Protein AF-A0A381VLZ9-F1 (afdb_monomer_lite)

Radius of gyration: 12.13 Å; chains: 1; bounding box: 26×18×35 Å

pLDDT: mean 92.56, std 7.88, range [56.06, 98.31]

Foldseek 3Di:
DKADPVRHAFADQDDDDDDDDDDDGDDPQHGNVRHHDDDDDIDDDDDDDDD

Organism: NCBI:txid408172

Sequence (51 aa):
MVHDLADRKVKTLVSSEKDAGFHSIRWDATNDFGESVSAGMYFYTIQVGEF

Structure (mmCIF, N/CA/C/O backbone):
data_AF-A0A381VLZ9-F1
#
_entry.id   AF-A0A381VLZ9-F1
#
loop_
_atom_site.group_PDB
_atom_site.id
_atom_site.type_symbol
_atom_site.label_atom_id
_atom_site.label_alt_id
_atom_site.label_comp_id
_atom_site.label_asym_id
_atom_site.label_entity_id
_atom_site.label_seq_id
_atom_site.pdbx_PDB_ins_code
_atom_site.Cartn_x
_atom_site.Cartn_y
_atom_site.Cartn_z
_atom_site.occupancy
_atom_site.B_iso_or_equiv
_atom_site.auth_seq_id
_atom_site.auth_comp_id
_atom_site.auth_asym_id
_atom_site.auth_atom_id
_atom_site.pdbx_PDB_model_num
ATOM 1 N N . MET A 1 1 ? -0.886 1.718 -5.981 1.00 94.44 1 MET A N 1
ATOM 2 C CA . MET A 1 1 ? -1.635 2.286 -4.838 1.00 94.44 1 MET A CA 1
ATOM 3 C C . MET A 1 1 ? -2.173 1.147 -3.986 1.00 94.44 1 MET A C 1
ATOM 5 O O . MET A 1 1 ? -2.373 0.071 -4.530 1.00 94.44 1 MET A O 1
ATOM 9 N N . VAL A 1 2 ? -2.353 1.353 -2.683 1.00 97.19 2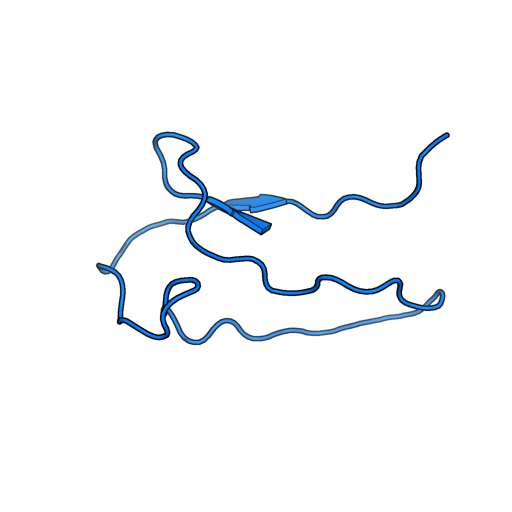 VAL A N 1
ATOM 10 C CA . VAL A 1 2 ? -2.972 0.402 -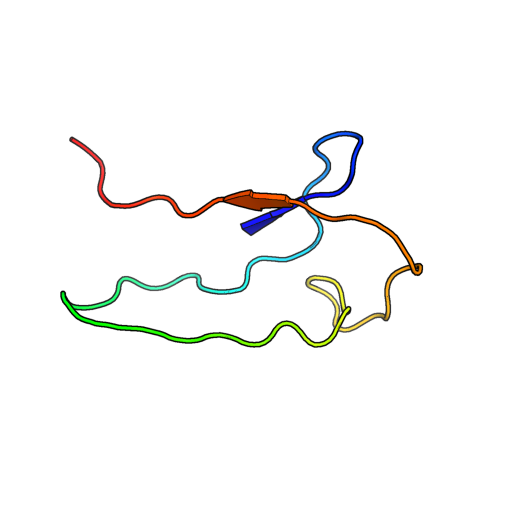1.744 1.00 97.19 2 VAL A CA 1
ATOM 11 C C . VAL A 1 2 ? -4.337 0.945 -1.329 1.00 97.19 2 VAL A C 1
ATOM 13 O O . VAL A 1 2 ? -4.433 2.133 -1.022 1.00 97.19 2 VAL A O 1
ATOM 16 N N . HIS A 1 3 ? -5.358 0.092 -1.315 1.00 97.44 3 HIS A N 1
ATOM 17 C CA . HIS A 1 3 ? -6.754 0.418 -1.023 1.00 97.44 3 HIS A CA 1
ATOM 18 C C . HIS A 1 3 ? -7.314 -0.519 0.049 1.00 97.44 3 HIS A C 1
ATOM 20 O O . HIS A 1 3 ? -6.920 -1.686 0.126 1.00 97.44 3 HIS A O 1
ATOM 26 N N . ASP A 1 4 ? -8.225 -0.016 0.879 1.00 96.44 4 ASP A N 1
ATOM 27 C CA . ASP A 1 4 ? -8.984 -0.854 1.810 1.00 96.44 4 ASP A CA 1
ATOM 28 C C . ASP A 1 4 ? -10.185 -1.539 1.130 1.00 96.44 4 ASP A C 1
ATOM 30 O O . ASP A 1 4 ? -10.427 -1.384 -0.067 1.00 96.44 4 ASP A O 1
ATOM 34 N N . LEU A 1 5 ? -10.952 -2.320 1.897 1.00 95.31 5 LEU A N 1
ATOM 35 C CA . LEU A 1 5 ? -12.126 -3.046 1.392 1.00 95.31 5 LEU A CA 1
ATOM 36 C C . LEU A 1 5 ? -13.255 -2.136 0.876 1.00 95.31 5 LEU A C 1
ATOM 38 O O . LEU A 1 5 ? -14.134 -2.614 0.165 1.00 95.31 5 LEU A O 1
ATOM 42 N N . ALA A 1 6 ? -13.251 -0.855 1.247 1.00 95.06 6 ALA A N 1
ATOM 43 C CA . ALA A 1 6 ? -14.201 0.148 0.776 1.00 95.06 6 ALA A CA 1
ATOM 44 C C . ALA A 1 6 ? -13.645 0.956 -0.414 1.00 95.06 6 ALA A C 1
ATOM 46 O O . ALA A 1 6 ? -14.173 2.022 -0.723 1.00 95.06 6 ALA A O 1
ATOM 47 N N . ASP A 1 7 ? -12.572 0.466 -1.047 1.00 93.25 7 ASP A N 1
ATOM 48 C CA . ASP A 1 7 ? -11.846 1.101 -2.152 1.00 93.25 7 ASP A CA 1
ATOM 49 C C . ASP A 1 7 ? -11.246 2.479 -1.805 1.00 93.25 7 ASP A C 1
ATOM 51 O O . ASP A 1 7 ? -10.875 3.280 -2.667 1.00 93.25 7 ASP A O 1
ATOM 55 N N . ARG A 1 8 ? -11.090 2.780 -0.510 1.00 94.62 8 ARG A N 1
ATOM 56 C CA . ARG A 1 8 ? -10.464 4.033 -0.080 1.00 94.62 8 ARG A CA 1
ATOM 57 C C . ARG A 1 8 ? -8.954 3.907 -0.204 1.00 94.62 8 ARG A C 1
ATOM 59 O O . ARG A 1 8 ? -8.357 2.966 0.322 1.00 94.62 8 ARG A O 1
ATOM 66 N N . LYS A 1 9 ? -8.322 4.884 -0.861 1.00 96.06 9 LYS A N 1
ATOM 67 C CA . LYS A 1 9 ? -6.861 4.951 -0.997 1.00 96.06 9 LYS A CA 1
ATOM 68 C C . LYS A 1 9 ? -6.200 5.076 0.38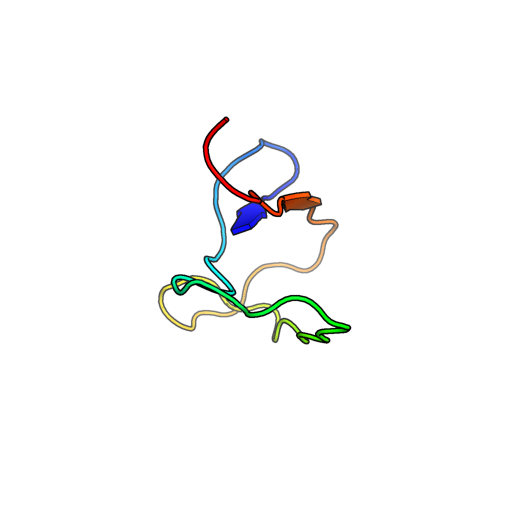1 1.00 96.06 9 LYS A C 1
ATOM 70 O O . LYS A 1 9 ? -6.485 6.011 1.124 1.00 96.06 9 LYS A O 1
ATOM 75 N N . VAL A 1 10 ? -5.269 4.172 0.671 1.00 97.81 10 VAL A N 1
ATOM 76 C CA . VAL A 1 10 ? -4.485 4.119 1.915 1.00 97.81 10 VAL A CA 1
ATOM 77 C C . VAL A 1 10 ? -3.071 4.661 1.713 1.00 97.81 10 VAL A C 1
ATOM 79 O O . VAL A 1 10 ? -2.612 5.487 2.501 1.00 97.81 10 VAL A O 1
ATOM 82 N N . LYS A 1 11 ? -2.369 4.189 0.672 1.00 97.69 11 LYS A N 1
ATOM 83 C CA . LYS A 1 11 ? -0.980 4.587 0.395 1.00 97.69 11 LYS A CA 1
ATOM 84 C C . LYS A 1 11 ? -0.626 4.549 -1.085 1.00 97.69 11 LYS A C 1
ATOM 86 O O . LYS A 1 11 ? -1.049 3.663 -1.834 1.00 97.69 11 LYS A O 1
ATOM 91 N N . THR A 1 12 ? 0.236 5.464 -1.498 1.00 96.25 12 THR A N 1
ATOM 92 C CA . THR A 1 12 ? 0.925 5.430 -2.787 1.00 96.25 12 THR A CA 1
ATOM 93 C C . THR A 1 12 ? 2.322 4.842 -2.586 1.00 96.25 12 THR A C 1
ATOM 95 O O . THR A 1 12 ? 3.189 5.478 -2.002 1.00 96.25 12 THR A O 1
ATOM 98 N N . LEU A 1 13 ? 2.549 3.602 -3.039 1.00 94.62 13 LEU A N 1
ATOM 99 C CA . LEU A 1 13 ? 3.844 2.920 -2.860 1.00 94.62 13 LEU A CA 1
ATOM 100 C C . LEU A 1 13 ? 4.923 3.380 -3.850 1.00 94.62 13 LEU A C 1
ATOM 102 O O . LEU A 1 13 ? 6.103 3.379 -3.520 1.00 94.62 13 LEU A O 1
ATOM 106 N N . VAL A 1 14 ? 4.520 3.742 -5.068 1.00 92.38 14 VAL A N 1
ATOM 107 C CA . VAL A 1 14 ? 5.398 4.236 -6.135 1.00 92.38 14 VAL A CA 1
ATOM 108 C C . VAL A 1 14 ? 4.673 5.368 -6.838 1.00 92.38 14 VAL A C 1
ATOM 110 O O . VAL A 1 14 ? 3.502 5.213 -7.184 1.00 92.38 14 VAL A O 1
ATOM 1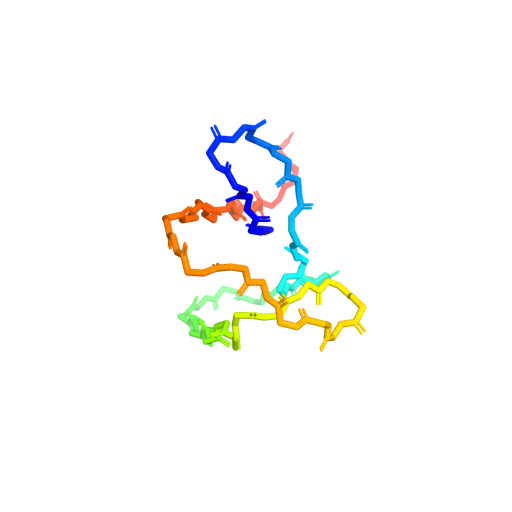13 N N . SER A 1 15 ? 5.367 6.484 -7.041 1.00 88.50 15 SER A N 1
ATOM 114 C CA . SER A 1 15 ? 4.871 7.667 -7.753 1.00 88.50 15 SER A CA 1
ATOM 115 C C . SER A 1 15 ? 5.711 8.024 -8.986 1.00 88.50 15 SER A C 1
ATOM 117 O O . SER A 1 15 ? 5.456 9.044 -9.617 1.00 88.50 15 SER A O 1
ATOM 119 N N . SER A 1 16 ? 6.711 7.205 -9.326 1.00 87.25 16 SER A N 1
ATOM 120 C CA . SER A 1 16 ? 7.597 7.396 -10.477 1.00 87.25 16 SER A CA 1
ATOM 121 C C . SER A 1 16 ? 7.418 6.277 -11.499 1.00 87.25 16 SER A C 1
ATOM 123 O O . SER A 1 16 ? 7.066 5.152 -11.136 1.00 87.25 16 SER A O 1
ATOM 125 N N . GLU A 1 17 ? 7.774 6.548 -12.751 1.00 86.56 17 GLU A N 1
ATOM 126 C CA . GLU A 1 17 ? 7.957 5.497 -13.749 1.00 86.56 17 GLU A CA 1
ATOM 127 C C . GLU A 1 17 ? 9.042 4.500 -13.311 1.00 86.56 17 GLU A C 1
ATOM 129 O O . GLU A 1 17 ? 9.925 4.804 -12.492 1.00 86.56 17 GLU A O 1
ATOM 134 N N . LYS A 1 18 ? 8.926 3.275 -13.821 1.00 89.06 18 LYS A N 1
ATOM 135 C CA . LYS A 1 18 ? 9.864 2.178 -13.595 1.00 89.06 18 LYS A CA 1
ATOM 136 C C . LYS A 1 18 ? 10.175 1.530 -14.933 1.00 89.06 18 LYS A C 1
ATOM 138 O O . LYS A 1 18 ? 9.257 1.239 -15.696 1.00 89.06 18 LYS A O 1
ATOM 143 N N . ASP A 1 19 ? 11.455 1.273 -15.172 1.00 90.06 19 ASP A N 1
ATOM 144 C CA . ASP A 1 19 ? 11.899 0.543 -16.355 1.00 90.06 19 ASP A CA 1
ATOM 145 C C . ASP A 1 19 ? 11.327 -0.878 -16.379 1.00 90.06 19 ASP A C 1
ATOM 147 O O . ASP A 1 19 ? 10.992 -1.464 -15.341 1.00 90.06 19 ASP A O 1
ATOM 151 N N . ALA A 1 20 ? 11.260 -1.456 -17.578 1.00 90.25 20 ALA A N 1
ATOM 152 C CA . ALA A 1 20 ? 10.853 -2.840 -17.755 1.00 90.25 20 ALA A CA 1
ATOM 153 C C . ALA A 1 20 ? 11.769 -3.785 -16.961 1.00 90.25 20 ALA A C 1
ATOM 155 O O . ALA A 1 20 ? 12.995 -3.713 -17.039 1.00 90.25 20 ALA A O 1
ATOM 156 N N . GLY A 1 21 ? 11.163 -4.695 -16.203 1.00 92.56 21 GLY A N 1
ATOM 157 C CA . GLY A 1 21 ? 11.889 -5.642 -15.369 1.00 92.56 21 GLY A CA 1
ATOM 158 C C . GLY A 1 21 ? 11.094 -6.061 -14.141 1.00 92.56 21 GLY A C 1
ATOM 159 O O . GLY A 1 21 ? 9.955 -5.641 -13.932 1.00 92.56 21 GLY A O 1
ATOM 160 N N . PHE A 1 22 ? 11.709 -6.912 -13.324 1.00 93.25 22 PHE A N 1
ATOM 161 C CA . PHE A 1 22 ? 11.126 -7.348 -12.062 1.00 93.25 22 PHE A CA 1
ATOM 162 C C . PHE A 1 22 ? 11.399 -6.324 -10.963 1.00 93.25 22 PHE A C 1
ATOM 164 O O . PHE A 1 22 ? 12.545 -5.956 -10.717 1.00 93.25 22 PHE A O 1
ATOM 171 N N . HIS A 1 23 ? 10.342 -5.930 -10.256 1.00 91.56 23 HIS A N 1
ATOM 172 C CA . HIS A 1 23 ? 10.409 -5.020 -9.116 1.00 91.56 23 HIS A CA 1
ATOM 173 C C . HIS A 1 23 ? 9.709 -5.654 -7.915 1.00 91.56 23 HIS A C 1
ATOM 175 O O . HIS A 1 23 ? 8.689 -6.323 -8.068 1.00 91.56 23 HIS A O 1
ATOM 181 N N . SER A 1 24 ? 10.247 -5.435 -6.715 1.00 93.25 24 SER A N 1
ATOM 182 C CA . SER A 1 24 ? 9.658 -5.908 -5.460 1.00 93.25 24 SER A CA 1
ATOM 183 C C . SER A 1 24 ? 9.547 -4.754 -4.478 1.00 93.25 24 SER A C 1
ATOM 185 O O . SER A 1 24 ? 10.489 -3.980 -4.309 1.00 93.25 24 SER A O 1
ATOM 187 N N . ILE A 1 25 ? 8.383 -4.629 -3.844 1.00 92.69 25 ILE A N 1
ATOM 188 C CA . ILE A 1 25 ? 8.093 -3.572 -2.878 1.00 92.69 25 ILE A CA 1
ATOM 189 C C . ILE A 1 25 ? 7.389 -4.196 -1.687 1.00 92.69 25 ILE A C 1
ATOM 191 O O . ILE A 1 25 ? 6.375 -4.878 -1.834 1.00 92.69 25 ILE A O 1
ATOM 195 N N . ARG A 1 26 ? 7.917 -3.924 -0.494 1.00 95.19 26 ARG A N 1
ATOM 196 C CA . ARG A 1 26 ? 7.284 -4.288 0.768 1.00 95.19 26 ARG A CA 1
ATOM 197 C C . ARG A 1 26 ? 6.607 -3.060 1.354 1.00 95.19 26 ARG A C 1
ATOM 199 O O . ARG A 1 26 ? 7.266 -2.066 1.638 1.00 95.19 26 ARG A O 1
ATOM 206 N N . TRP A 1 27 ? 5.303 -3.157 1.561 1.00 96.56 27 TRP A N 1
ATOM 207 C CA . TRP A 1 27 ? 4.571 -2.175 2.344 1.00 96.56 27 TRP A CA 1
ATOM 208 C C . TRP A 1 27 ? 4.733 -2.461 3.844 1.00 96.56 27 TRP A C 1
ATOM 210 O O . TRP A 1 27 ? 4.730 -3.613 4.277 1.00 96.56 27 TRP A O 1
ATOM 220 N N . ASP A 1 28 ? 4.894 -1.400 4.622 1.00 97.06 28 ASP A N 1
ATOM 221 C CA . ASP A 1 28 ? 5.151 -1.369 6.063 1.00 97.06 28 ASP A CA 1
ATOM 222 C C . ASP A 1 28 ? 3.879 -1.211 6.915 1.00 97.06 28 ASP A C 1
ATOM 224 O O . ASP A 1 28 ? 3.976 -0.990 8.117 1.00 97.06 28 ASP A O 1
ATOM 228 N N . ALA A 1 29 ? 2.695 -1.335 6.306 1.00 97.38 29 ALA A N 1
ATOM 229 C CA . ALA A 1 29 ? 1.395 -1.130 6.951 1.00 97.38 29 ALA A CA 1
ATOM 230 C C . ALA A 1 29 ? 1.180 0.295 7.507 1.00 97.38 29 ALA A C 1
ATOM 232 O O . ALA A 1 29 ? 0.479 0.476 8.503 1.00 97.38 29 ALA A O 1
ATOM 233 N N . THR A 1 30 ? 1.745 1.315 6.851 1.00 98.06 30 THR A N 1
ATOM 234 C CA . THR A 1 30 ? 1.460 2.732 7.145 1.00 98.06 30 THR A CA 1
ATOM 235 C C . THR A 1 30 ? 0.687 3.419 6.015 1.00 98.06 30 THR A C 1
ATOM 237 O O . THR A 1 30 ? 0.666 2.922 4.890 1.00 98.06 30 THR A O 1
ATOM 240 N N . ASN A 1 31 ? 0.031 4.548 6.279 1.00 97.88 31 ASN A N 1
ATOM 241 C CA . ASN A 1 31 ? -0.614 5.385 5.259 1.00 97.88 31 ASN A CA 1
ATOM 242 C C . ASN A 1 31 ? 0.381 6.385 4.617 1.00 97.88 31 ASN A C 1
ATOM 244 O O . ASN A 1 31 ? 1.583 6.352 4.898 1.00 97.88 31 ASN A O 1
ATOM 248 N N . ASP A 1 32 ? -0.106 7.273 3.742 1.00 97.31 32 ASP A N 1
ATOM 249 C CA . ASP A 1 32 ? 0.706 8.338 3.114 1.00 97.31 32 ASP A CA 1
ATOM 250 C C . ASP A 1 32 ? 1.320 9.331 4.136 1.00 97.31 32 ASP A C 1
ATOM 252 O O . ASP A 1 32 ? 2.298 10.005 3.819 1.00 97.31 32 ASP A O 1
ATOM 256 N N . PHE A 1 33 ? 0.795 9.398 5.366 1.00 97.25 33 PHE A N 1
ATOM 257 C CA . PHE A 1 33 ? 1.304 10.238 6.461 1.00 97.25 33 PHE A CA 1
ATOM 258 C C . PHE A 1 33 ? 2.305 9.509 7.376 1.00 97.25 33 PHE A C 1
ATOM 260 O O . PHE A 1 33 ? 2.820 10.103 8.321 1.00 97.25 33 PHE A O 1
ATOM 267 N N . GLY A 1 34 ? 2.601 8.232 7.107 1.00 97.38 34 GLY A N 1
ATOM 268 C CA . GLY A 1 34 ? 3.482 7.406 7.940 1.00 97.38 34 GLY A CA 1
ATOM 269 C C . GLY A 1 34 ? 2.811 6.831 9.191 1.00 97.38 34 GLY A C 1
ATOM 270 O O . GLY A 1 34 ? 3.489 6.246 10.032 1.00 97.38 34 GLY A O 1
ATOM 271 N N . GLU A 1 35 ? 1.491 6.955 9.318 1.00 98.31 35 GLU A N 1
ATOM 272 C CA . GLU A 1 35 ? 0.733 6.420 10.449 1.00 98.31 35 GLU A CA 1
ATOM 273 C C . GLU A 1 35 ? 0.372 4.955 10.201 1.00 98.31 35 GLU A C 1
ATOM 275 O O . GLU A 1 35 ? -0.067 4.598 9.105 1.00 98.31 35 GLU A O 1
ATOM 280 N N . SER A 1 36 ? 0.515 4.105 11.218 1.00 98.12 36 SER A N 1
ATOM 281 C CA . SER A 1 36 ? 0.102 2.701 11.144 1.00 98.12 36 SER A CA 1
ATOM 282 C C . SER A 1 36 ? -1.392 2.568 10.855 1.00 98.12 36 SER A C 1
ATOM 284 O O . SER A 1 36 ? -2.215 3.258 11.457 1.00 98.12 36 SER A O 1
ATOM 286 N N . VAL A 1 37 ? -1.754 1.628 9.984 1.00 97.75 37 VAL A N 1
ATOM 287 C CA . VAL A 1 37 ? -3.156 1.289 9.707 1.00 97.75 37 VAL A CA 1
ATOM 288 C C . VAL A 1 37 ? -3.588 0.024 10.447 1.00 97.75 37 VAL A C 1
ATOM 290 O O . VAL A 1 37 ? -2.765 -0.744 10.948 1.00 97.75 37 VAL A O 1
ATOM 293 N N . SER A 1 38 ? -4.900 -0.189 10.553 1.00 96.69 38 SER A N 1
ATOM 294 C CA . SER A 1 38 ? -5.465 -1.366 11.216 1.00 96.69 38 SER A CA 1
ATOM 295 C C . SER A 1 38 ? -5.061 -2.676 10.530 1.00 96.69 38 SER A C 1
ATOM 297 O O . SER A 1 38 ? -4.833 -2.730 9.326 1.00 96.69 38 SER A O 1
ATOM 299 N N . ALA A 1 39 ? -5.021 -3.768 11.293 1.00 96.31 39 ALA A N 1
ATOM 300 C CA . ALA A 1 39 ? -4.873 -5.095 10.706 1.00 96.31 39 ALA A CA 1
ATOM 301 C C . ALA A 1 39 ? -6.089 -5.426 9.823 1.00 96.31 39 ALA A C 1
ATOM 303 O O . ALA A 1 39 ? -7.230 -5.169 10.207 1.00 96.31 39 ALA A O 1
ATOM 304 N N . GLY A 1 40 ? -5.850 -6.018 8.654 1.00 94.38 40 GLY A N 1
ATOM 305 C CA . GLY A 1 40 ? -6.915 -6.355 7.719 1.00 94.38 40 GLY A CA 1
ATOM 306 C C . GLY A 1 40 ? -6.401 -6.721 6.333 1.00 94.38 40 GLY A C 1
ATOM 307 O O . GLY A 1 40 ? -5.196 -6.802 6.095 1.00 94.38 40 GLY A O 1
ATOM 308 N N . MET A 1 41 ? -7.344 -6.955 5.423 1.00 96.50 41 MET A N 1
ATOM 309 C CA . MET A 1 41 ? -7.050 -7.159 4.009 1.00 96.50 41 MET A CA 1
ATOM 310 C C . MET A 1 41 ? -7.014 -5.822 3.274 1.00 96.50 41 MET A C 1
ATOM 312 O O . MET A 1 41 ? -7.828 -4.937 3.535 1.00 96.50 41 MET A O 1
ATOM 316 N N . TYR A 1 42 ? -6.099 -5.729 2.316 1.00 97.69 42 TYR A N 1
ATOM 317 C CA . TYR A 1 42 ? -5.913 -4.571 1.457 1.00 97.69 42 TYR A CA 1
ATOM 318 C C . TYR A 1 42 ? -5.665 -5.038 0.028 1.00 97.69 42 TYR A C 1
ATOM 320 O O . TYR A 1 42 ? -5.063 -6.092 -0.195 1.00 97.69 42 TYR A O 1
ATOM 328 N N . PHE A 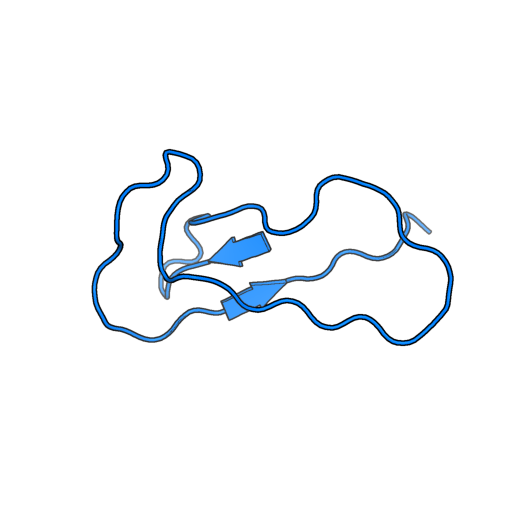1 43 ? -6.098 -4.233 -0.931 1.00 96.69 43 PHE A N 1
ATOM 329 C CA . PHE A 1 43 ? -5.838 -4.455 -2.345 1.00 96.69 43 PHE A CA 1
ATOM 330 C C . PHE A 1 43 ? -4.738 -3.523 -2.824 1.00 96.69 43 PHE A C 1
ATOM 332 O O . PHE A 1 43 ? -4.600 -2.405 -2.330 1.00 96.69 43 PHE A O 1
ATOM 339 N N . TYR A 1 44 ? -3.952 -3.977 -3.796 1.00 94.00 44 TYR A N 1
ATOM 340 C CA . TYR A 1 44 ? -3.011 -3.117 -4.494 1.00 94.00 44 TYR A CA 1
ATOM 341 C C . TYR A 1 44 ? -3.411 -2.998 -5.961 1.00 94.00 44 TYR A C 1
ATOM 343 O O . TYR A 1 44 ? -3.815 -3.972 -6.592 1.00 94.00 44 TYR A O 1
ATOM 351 N N . THR A 1 45 ? -3.236 -1.799 -6.498 1.00 91.81 45 THR A N 1
ATOM 352 C CA . THR A 1 45 ? -3.430 -1.494 -7.914 1.00 91.81 45 THR A CA 1
ATOM 353 C C . THR A 1 45 ? -2.114 -0.983 -8.479 1.00 91.81 45 THR A C 1
ATOM 355 O O . THR A 1 45 ? -1.473 -0.112 -7.879 1.00 91.81 45 THR A O 1
ATOM 358 N N . ILE A 1 46 ? -1.703 -1.517 -9.626 1.00 89.62 46 ILE A N 1
ATOM 359 C CA . ILE A 1 46 ? -0.564 -1.025 -10.405 1.00 89.62 46 ILE A CA 1
ATOM 360 C C . ILE A 1 46 ? -1.134 -0.465 -11.701 1.00 89.62 46 ILE A C 1
ATOM 362 O O . ILE A 1 46 ? -1.861 -1.165 -12.400 1.00 89.62 46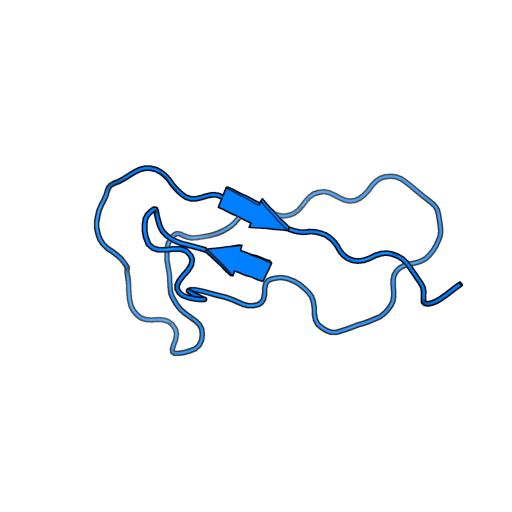 ILE A O 1
ATOM 366 N N . GLN A 1 47 ? -0.807 0.786 -12.006 1.00 86.12 47 GLN A N 1
ATOM 367 C CA . GLN A 1 47 ? -1.119 1.394 -13.291 1.00 86.12 47 GLN A CA 1
ATOM 368 C C . GLN A 1 47 ? 0.157 1.407 -14.130 1.00 86.12 47 GLN A C 1
ATOM 370 O O . GLN A 1 47 ? 1.209 1.820 -13.643 1.00 86.12 47 GLN A O 1
ATOM 375 N N . VAL A 1 48 ? 0.069 0.900 -15.357 1.00 82.31 48 VAL A N 1
ATOM 376 C CA . VAL A 1 48 ? 1.200 0.783 -16.282 1.00 82.31 48 VAL A CA 1
ATOM 377 C C . VAL A 1 48 ? 0.821 1.490 -17.575 1.00 82.31 48 VAL A C 1
ATOM 379 O O . VAL A 1 48 ? -0.031 0.987 -18.301 1.00 82.31 48 VAL A O 1
ATOM 382 N N . GLY A 1 49 ? 1.460 2.634 -17.841 1.00 74.75 49 GLY A N 1
ATOM 383 C CA . GLY A 1 49 ? 1.222 3.459 -19.029 1.00 74.75 49 GLY A CA 1
ATOM 384 C C . GLY A 1 49 ? -0.182 4.079 -19.113 1.00 74.75 49 GLY A C 1
ATOM 385 O O . GLY A 1 49 ? -1.122 3.661 -18.436 1.00 74.75 49 GLY A O 1
ATOM 386 N N . GLU A 1 50 ? -0.312 5.088 -19.970 1.00 65.88 50 GLU A N 1
ATOM 387 C CA . GLU A 1 50 ? -1.567 5.404 -20.655 1.00 65.88 50 GLU A CA 1
ATOM 388 C C . GLU A 1 50 ? -1.405 4.870 -22.083 1.00 65.88 50 GLU A C 1
ATOM 390 O O . GLU A 1 50 ? -0.369 5.111 -22.707 1.00 65.88 50 GLU A O 1
ATOM 395 N N . PHE A 1 51 ? -2.359 4.071 -22.558 1.00 56.06 51 PHE A N 1
ATOM 396 C CA . PHE A 1 51 ? -2.409 3.650 -23.961 1.00 56.06 51 PHE A CA 1
ATOM 397 C C . PHE A 1 51 ? -3.180 4.678 -24.784 1.00 56.06 51 PHE A C 1
ATOM 399 O O . PHE A 1 51 ? -4.211 5.167 -24.268 1.00 56.06 51 PHE A O 1
#

Secondary structure (DSSP, 8-state):
-EE-TT--EEE-S--S---SS-------SB-TTSPBPPSS--EE-------

InterPro domains:
  IPR025965 FlgD/Vpr, Ig-like domain [PF13860] (2-47)